Protein AF-A0A957P302-F1 (afdb_monomer)

Mean predicted aligned error: 2.72 Å

Radius of gyration: 14.62 Å; Cα contacts (8 Å, |Δi|>4): 126; chains: 1; bounding box: 36×25×39 Å

Sequence (102 aa):
MSLDIENPLELLAYLRREGHIGAAETPEMQTLAGGVSNRTVLVTRESGEAWVLKQALAKLRVQVDWFSSPTRVHREAMGLRTLAELTPPGTIPALLFEDHTA

pLDDT: mean 96.38, std 4.89, range [54.91, 98.75]

Nearest PDB structures (foldseek):
  2x5g-assembly1_A-2  TM=3.110E-01  e=3.644E-01  Sulfolobus islandicus rudivirus 1 variant XX
  2jjd-assembly4_D  TM=3.085E-01  e=3.048E-01  Homo sapiens
  2x5t-assembly1_A-2  TM=2.553E-01  e=8.899E-01  Sulfolobus islandicus rudivirus 1 variant XX
  2l3a-assembly1_B  TM=3.061E-01  e=6.343E+00  Streptococcus pneumoniae
  5vhs-assembly1_A  TM=2.835E-01  e=2.598E+00  Homo sapiens

Solvent-accessible surface area (backbone atoms only — not comparable to full-atom values): 6392 Å² total; per-residue (Å²): 131,78,75,48,69,84,41,63,68,54,34,52,52,48,36,36,74,75,60,78,41,60,89,83,66,79,54,49,76,43,77,56,83,92,64,46,53,42,51,36,30,40,38,38,37,90,88,71,54,72,46,78,49,76,47,52,35,49,61,34,73,56,97,59,97,44,73,46,71,38,73,53,50,58,55,52,52,47,47,45,57,58,49,47,77,76,44,66,90,82,73,50,75,83,80,87,81,85,82,94,80,108

Secondary structure (DSSP, 8-state):
----TTSHHHHHHHHHHTTSS-TT---EEEEPPS-SSEEEEEEE-TTS-EEEEEEE-SB-SSSS--B--TTHHHHHHHHHHHHHHHS-TTSS-------S--

Structure (mmCIF, N/CA/C/O backbone):
data_AF-A0A957P302-F1
#
_entry.id   AF-A0A957P302-F1
#
loop_
_atom_site.group_PDB
_atom_site.id
_atom_site.type_symbol
_atom_site.label_atom_id
_atom_site.label_alt_id
_atom_site.label_comp_id
_atom_site.label_asym_id
_atom_site.label_entity_id
_atom_site.label_seq_id
_atom_site.pdbx_PDB_ins_code
_atom_site.Cartn_x
_atom_site.Cartn_y
_atom_site.Cartn_z
_atom_site.occupancy
_atom_site.B_iso_or_equiv
_atom_site.auth_seq_id
_atom_site.auth_comp_id
_atom_site.auth_asym_id
_atom_site.auth_atom_id
_atom_site.pdbx_PDB_model_num
ATOM 1 N N . MET A 1 1 ? -8.064 -11.016 -13.965 1.00 54.91 1 MET A N 1
ATOM 2 C CA . MET A 1 1 ? -7.594 -9.630 -14.179 1.00 54.91 1 MET A CA 1
ATOM 3 C C . MET A 1 1 ? -6.667 -9.302 -13.029 1.00 54.91 1 MET A C 1
ATOM 5 O O . MET A 1 1 ? -6.968 -9.738 -11.930 1.00 54.91 1 MET A O 1
ATOM 9 N N . SER A 1 2 ? -5.544 -8.636 -13.292 1.00 85.75 2 SER A N 1
ATOM 10 C CA . SER A 1 2 ? -4.641 -8.174 -12.231 1.00 85.75 2 SER A CA 1
ATOM 11 C C . SER A 1 2 ? -5.319 -7.027 -11.483 1.00 85.75 2 SER A C 1
ATOM 13 O O . SER A 1 2 ? -5.806 -6.109 -12.139 1.00 85.75 2 SER A O 1
ATOM 15 N N . LEU A 1 3 ? -5.378 -7.107 -10.154 1.00 95.38 3 LEU A N 1
ATOM 16 C CA . LEU A 1 3 ? -5.938 -6.064 -9.290 1.00 95.38 3 LEU A CA 1
ATOM 17 C C . LEU A 1 3 ? -5.234 -4.710 -9.510 1.00 95.38 3 LEU A C 1
ATOM 19 O O . LEU A 1 3 ? -4.001 -4.651 -9.526 1.00 95.38 3 LEU A O 1
ATOM 23 N N . ASP A 1 4 ? -5.985 -3.611 -9.602 1.00 97.19 4 ASP A N 1
ATOM 24 C CA . ASP A 1 4 ? -5.458 -2.252 -9.440 1.00 97.19 4 ASP A CA 1
ATOM 25 C C . ASP A 1 4 ? -5.936 -1.631 -8.125 1.00 97.19 4 ASP A C 1
ATOM 27 O O . ASP A 1 4 ? -7.083 -1.207 -8.007 1.00 97.19 4 ASP A O 1
ATOM 31 N N . ILE A 1 5 ? -5.047 -1.535 -7.129 1.00 98.00 5 ILE A N 1
ATOM 32 C CA . ILE A 1 5 ? -5.429 -0.959 -5.832 1.00 98.00 5 ILE A CA 1
ATOM 33 C C . ILE A 1 5 ? -5.716 0.551 -5.885 1.00 98.00 5 ILE A C 1
ATOM 35 O O . ILE A 1 5 ? -6.331 1.067 -4.961 1.00 98.00 5 ILE A O 1
ATOM 39 N N . GLU A 1 6 ? -5.295 1.271 -6.931 1.00 97.81 6 GLU A N 1
ATOM 40 C CA . GLU A 1 6 ? -5.633 2.695 -7.099 1.00 97.81 6 GLU A CA 1
ATOM 41 C C . GLU A 1 6 ? -7.042 2.891 -7.668 1.00 97.81 6 GLU A C 1
ATOM 43 O O . GLU A 1 6 ? -7.579 3.997 -7.612 1.00 97.81 6 GLU A O 1
ATOM 48 N N . ASN A 1 7 ? -7.668 1.822 -8.174 1.00 98.06 7 ASN A N 1
ATOM 49 C CA . ASN A 1 7 ? -9.091 1.808 -8.464 1.00 98.06 7 ASN A CA 1
ATOM 50 C C . ASN A 1 7 ? -9.861 1.473 -7.170 1.00 98.06 7 ASN A C 1
ATOM 52 O O . ASN A 1 7 ? -9.853 0.318 -6.733 1.00 98.06 7 ASN A O 1
ATOM 56 N N . PRO A 1 8 ? -10.576 2.436 -6.557 1.00 97.62 8 PRO A N 1
ATOM 57 C CA . PRO A 1 8 ? -11.222 2.222 -5.264 1.00 97.62 8 PRO A CA 1
ATOM 58 C C . PRO A 1 8 ? -12.310 1.141 -5.308 1.00 97.62 8 PRO A C 1
ATOM 60 O O . PRO A 1 8 ? -12.540 0.465 -4.309 1.00 97.62 8 PRO A O 1
ATOM 63 N N . LEU A 1 9 ? -12.964 0.929 -6.457 1.00 97.44 9 LEU A N 1
ATOM 64 C CA . LEU A 1 9 ? -13.980 -0.118 -6.596 1.00 97.44 9 LEU A CA 1
ATOM 65 C C . LEU A 1 9 ? -13.354 -1.514 -6.603 1.00 97.44 9 LEU A C 1
ATOM 67 O O . LEU A 1 9 ? -13.872 -2.424 -5.955 1.00 97.44 9 LEU A O 1
ATOM 71 N N . GLU A 1 10 ? -12.233 -1.683 -7.308 1.00 98.06 10 GLU A N 1
ATOM 72 C CA . GLU A 1 10 ? -11.492 -2.946 -7.316 1.00 98.06 10 GLU A CA 1
ATOM 73 C C . GLU A 1 10 ? -10.874 -3.232 -5.950 1.00 98.06 10 GLU A C 1
ATOM 75 O O . GLU A 1 10 ? -10.992 -4.354 -5.451 1.00 98.06 10 GLU A O 1
ATOM 80 N N . LEU A 1 11 ? -10.285 -2.215 -5.313 1.00 98.25 11 LEU A N 1
ATOM 81 C CA . LEU A 1 11 ? -9.714 -2.351 -3.981 1.00 98.25 11 LEU A CA 1
ATOM 82 C C . LEU A 1 11 ? -10.782 -2.711 -2.938 1.00 98.25 11 LEU A C 1
ATOM 84 O O . LEU A 1 11 ? -10.578 -3.625 -2.141 1.00 98.25 11 LEU A O 1
ATOM 88 N N . LEU A 1 12 ? -11.942 -2.049 -2.960 1.00 98.12 12 LEU A N 1
ATOM 89 C CA . LEU A 1 12 ? -13.052 -2.354 -2.055 1.00 98.12 12 LEU A CA 1
ATOM 90 C C . LEU A 1 12 ? -13.566 -3.783 -2.252 1.00 98.12 12 LEU A C 1
ATOM 92 O O . LEU A 1 12 ? -13.800 -4.502 -1.279 1.00 98.12 12 LEU A O 1
ATOM 96 N N . ALA A 1 13 ? -13.725 -4.207 -3.509 1.00 97.31 13 ALA A N 1
ATOM 97 C CA . ALA A 1 13 ? -14.152 -5.561 -3.835 1.00 97.31 13 ALA A CA 1
ATOM 98 C C . ALA A 1 13 ? -13.134 -6.607 -3.357 1.00 97.31 13 ALA A C 1
ATOM 100 O O . ALA A 1 13 ? -13.533 -7.619 -2.783 1.00 97.31 13 ALA A O 1
ATOM 101 N N . TYR A 1 14 ? -11.838 -6.350 -3.550 1.00 97.88 14 TYR A N 1
ATOM 102 C CA . TYR A 1 14 ? -10.752 -7.187 -3.042 1.00 97.88 14 TYR A CA 1
ATOM 103 C C . TYR A 1 14 ? -10.795 -7.296 -1.511 1.00 97.88 14 TYR A C 1
ATOM 105 O O . TYR A 1 14 ? -10.923 -8.397 -0.985 1.00 97.88 14 TYR A O 1
ATOM 113 N N . LEU A 1 15 ? -10.785 -6.166 -0.795 1.00 97.81 15 LEU A N 1
ATOM 114 C CA . LEU A 1 15 ? -10.739 -6.147 0.672 1.00 97.81 15 LEU A CA 1
ATOM 115 C C . LEU A 1 15 ? -11.932 -6.867 1.314 1.00 97.81 15 LEU A C 1
ATOM 117 O O . LEU A 1 15 ? -11.767 -7.526 2.340 1.00 97.81 15 LEU A O 1
ATOM 121 N N . ARG A 1 16 ? -13.124 -6.765 0.714 1.00 97.62 16 ARG A N 1
ATOM 122 C CA . ARG A 1 16 ? -14.317 -7.492 1.173 1.00 97.62 16 ARG A CA 1
ATOM 123 C C . ARG A 1 16 ? -14.252 -8.978 0.845 1.00 97.62 16 ARG A C 1
ATOM 125 O O . ARG A 1 16 ? -14.610 -9.797 1.685 1.00 97.62 16 ARG A O 1
ATOM 132 N N . ARG A 1 17 ? -13.818 -9.334 -0.368 1.00 96.69 17 ARG A N 1
ATOM 133 C CA . ARG A 1 17 ? -13.739 -10.732 -0.811 1.00 96.69 17 ARG A CA 1
ATOM 134 C C . ARG A 1 17 ? -12.738 -11.532 0.020 1.00 96.69 17 ARG A C 1
ATOM 136 O O . ARG A 1 17 ? -13.057 -12.649 0.406 1.00 96.69 17 ARG A O 1
ATOM 143 N N . GLU A 1 18 ? -11.586 -10.943 0.332 1.00 97.00 18 GLU A N 1
ATOM 144 C CA . GLU A 1 18 ? -10.559 -11.565 1.180 1.00 97.00 18 GLU A CA 1
ATOM 145 C C . GLU A 1 18 ? -10.874 -11.453 2.687 1.00 97.00 18 GLU A C 1
ATOM 147 O O . GLU A 1 18 ? -10.127 -11.948 3.526 1.00 97.00 18 GLU A O 1
ATOM 152 N N . GLY A 1 19 ? -11.989 -10.809 3.057 1.00 96.62 19 GLY A N 1
ATOM 153 C CA . GLY A 1 19 ? -12.451 -10.717 4.443 1.00 96.62 19 GLY A CA 1
ATOM 154 C C . GLY A 1 19 ? -11.637 -9.772 5.333 1.00 96.62 19 GLY A C 1
ATOM 155 O O . GLY A 1 19 ? -11.740 -9.856 6.555 1.00 96.62 19 GLY A O 1
ATOM 156 N N . HIS A 1 20 ? -10.843 -8.867 4.753 1.00 96.81 20 HIS A N 1
ATOM 157 C CA . HIS A 1 20 ? -10.091 -7.865 5.512 1.00 96.81 20 HIS A CA 1
ATOM 158 C C . HIS A 1 20 ? -11.010 -6.793 6.111 1.00 96.81 20 HIS A C 1
ATOM 160 O O . HIS A 1 20 ? -10.771 -6.337 7.226 1.00 96.81 20 HIS A O 1
ATOM 166 N N . ILE A 1 21 ? -12.078 -6.419 5.403 1.00 97.00 21 ILE A N 1
ATOM 167 C CA . ILE A 1 21 ? -13.125 -5.512 5.899 1.00 97.00 21 ILE A CA 1
ATOM 168 C C . ILE A 1 21 ? -14.507 -6.145 5.738 1.00 97.00 21 ILE A C 1
ATOM 170 O O . ILE A 1 21 ? -14.734 -6.987 4.866 1.00 97.00 21 ILE A O 1
ATOM 174 N N . GLY A 1 22 ? -15.454 -5.704 6.558 1.00 96.88 22 GLY A N 1
ATOM 175 C CA . GLY A 1 22 ? -16.846 -6.118 6.512 1.00 96.88 22 GLY A CA 1
ATOM 176 C C . GLY A 1 22 ? -17.546 -5.736 5.206 1.00 96.88 22 GLY A C 1
ATOM 177 O O . GLY A 1 22 ? -17.263 -4.715 4.576 1.00 96.88 22 GLY A O 1
ATOM 178 N N . ALA A 1 23 ? -18.535 -6.544 4.818 1.00 95.62 23 ALA A N 1
ATOM 179 C CA . ALA A 1 23 ? -19.275 -6.376 3.565 1.00 95.62 23 ALA A CA 1
ATOM 180 C C . ALA A 1 23 ? -20.026 -5.033 3.450 1.00 95.62 23 ALA A C 1
ATOM 182 O O . ALA A 1 23 ? -20.276 -4.571 2.338 1.00 95.62 23 ALA A O 1
ATOM 183 N N . ALA A 1 24 ? -20.374 -4.415 4.583 1.00 95.69 24 ALA A N 1
ATOM 184 C CA . ALA A 1 24 ? -21.073 -3.133 4.643 1.00 95.69 24 ALA A CA 1
ATOM 185 C C . ALA A 1 24 ? -20.146 -1.927 4.884 1.00 95.69 24 ALA A C 1
ATOM 187 O O . ALA A 1 24 ? -20.611 -0.800 4.769 1.00 95.69 24 ALA A O 1
ATOM 188 N N . GLU A 1 25 ? -18.859 -2.135 5.194 1.00 97.06 25 GLU A N 1
ATOM 189 C CA . GLU A 1 25 ? -17.940 -1.031 5.509 1.00 97.06 25 GLU A CA 1
ATOM 190 C C . GLU A 1 25 ? -17.650 -0.172 4.280 1.00 97.06 25 GLU A C 1
ATOM 192 O O . GLU A 1 25 ? -17.404 -0.709 3.193 1.00 97.06 25 GLU A O 1
ATOM 197 N N . THR A 1 26 ? -17.629 1.150 4.455 1.00 96.56 26 THR A N 1
ATOM 198 C CA . THR A 1 26 ? -17.301 2.114 3.399 1.00 96.56 26 THR A CA 1
ATOM 199 C C . THR A 1 26 ? -16.063 2.938 3.761 1.00 96.56 26 THR A C 1
ATOM 201 O O . THR A 1 26 ? -16.180 4.109 4.112 1.00 96.56 26 THR A O 1
ATOM 204 N N . PRO A 1 27 ? -14.853 2.346 3.703 1.00 98.00 27 PRO A N 1
ATOM 205 C CA . PRO A 1 27 ? -13.642 3.079 4.043 1.00 98.00 27 PRO A CA 1
ATOM 206 C C . PRO A 1 27 ? -13.339 4.175 3.013 1.00 98.00 27 PRO A C 1
ATOM 208 O O . PRO A 1 27 ? -13.576 4.011 1.813 1.00 98.00 27 PRO A O 1
ATOM 211 N N . GLU A 1 28 ? -12.747 5.270 3.479 1.00 98.44 28 GLU A N 1
ATOM 212 C CA . GLU A 1 28 ? -12.145 6.279 2.612 1.00 98.44 28 GLU A CA 1
ATOM 213 C C . GLU A 1 28 ? -10.843 5.728 2.019 1.00 98.44 28 GLU A C 1
ATOM 215 O O . GLU A 1 28 ? -10.059 5.078 2.712 1.00 98.44 28 GLU A O 1
ATOM 220 N N . MET A 1 29 ? -10.607 5.982 0.730 1.00 98.56 29 MET A N 1
ATOM 221 C CA . MET A 1 29 ? -9.418 5.516 0.020 1.00 98.56 29 MET A CA 1
ATOM 222 C C . MET A 1 29 ? -8.719 6.688 -0.659 1.00 98.56 29 MET A C 1
ATOM 224 O O . MET A 1 29 ? -9.290 7.342 -1.533 1.00 98.56 29 MET A O 1
ATOM 228 N N . GLN A 1 30 ? -7.462 6.922 -0.294 1.00 98.56 30 GLN A N 1
ATOM 229 C CA . GLN A 1 30 ? -6.646 8.001 -0.836 1.00 98.56 30 GLN A CA 1
ATOM 230 C C . GLN A 1 30 ? -5.355 7.442 -1.435 1.00 98.56 30 G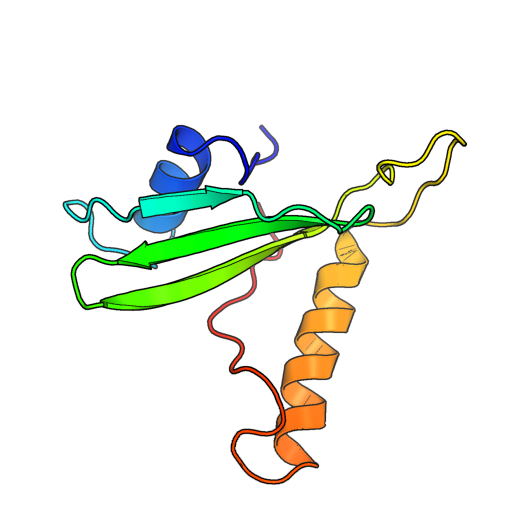LN A C 1
ATOM 232 O O . GLN A 1 30 ? -4.534 6.848 -0.739 1.00 98.56 30 GLN A O 1
ATOM 237 N N . THR A 1 31 ? -5.124 7.692 -2.726 1.00 98.38 31 THR A N 1
ATOM 238 C CA . THR A 1 31 ? -3.824 7.391 -3.345 1.00 98.38 31 THR A CA 1
ATOM 239 C C . THR A 1 31 ? -2.756 8.331 -2.786 1.00 98.38 31 THR A C 1
ATOM 241 O O . THR A 1 31 ? -2.912 9.554 -2.810 1.00 98.38 31 THR A O 1
ATOM 244 N N . LEU A 1 32 ? -1.655 7.764 -2.295 1.00 98.00 32 LEU A N 1
ATOM 245 C CA . LEU A 1 32 ? -0.510 8.508 -1.781 1.00 98.00 32 LEU A CA 1
ATOM 246 C C . LEU A 1 32 ? 0.541 8.691 -2.883 1.00 98.00 32 LEU A C 1
ATOM 248 O O . LEU A 1 32 ? 0.987 7.731 -3.512 1.00 98.00 32 LEU A O 1
ATOM 252 N N . ALA A 1 33 ? 0.954 9.939 -3.103 1.00 93.19 33 ALA A N 1
ATOM 253 C CA . ALA A 1 33 ? 1.963 10.297 -4.096 1.00 93.19 33 ALA A CA 1
ATOM 254 C C . ALA A 1 33 ? 3.402 10.178 -3.551 1.00 93.19 33 ALA A C 1
ATOM 256 O O . ALA A 1 33 ? 3.630 9.981 -2.360 1.00 93.19 33 ALA A O 1
ATOM 257 N N . GLY A 1 34 ? 4.390 10.329 -4.440 1.00 91.25 34 GLY A N 1
ATOM 258 C CA . GLY A 1 34 ? 5.818 10.428 -4.094 1.00 91.25 34 GLY A CA 1
ATOM 259 C C . GLY A 1 34 ? 6.640 9.163 -4.361 1.00 91.25 34 GLY A C 1
ATOM 260 O O . GLY A 1 34 ? 7.857 9.247 -4.508 1.00 91.25 34 GLY A O 1
ATOM 261 N N . GLY A 1 35 ? 5.997 8.001 -4.496 1.00 94.00 35 GLY A N 1
ATOM 262 C CA . GLY A 1 35 ? 6.653 6.747 -4.871 1.00 94.00 35 GLY A CA 1
ATOM 263 C C . GLY A 1 35 ? 6.592 6.465 -6.374 1.00 94.00 35 GLY A C 1
ATOM 264 O O . GLY A 1 35 ? 5.560 6.661 -7.009 1.00 94.00 35 GLY A O 1
ATOM 265 N N . VAL A 1 36 ? 7.681 5.935 -6.940 1.00 96.88 36 VAL A N 1
ATOM 266 C CA . VAL A 1 36 ? 7.718 5.481 -8.349 1.00 96.88 36 VAL A CA 1
ATOM 267 C C . VAL A 1 36 ? 7.585 3.966 -8.503 1.00 96.88 36 VAL A C 1
ATOM 269 O O . VAL A 1 36 ? 7.340 3.472 -9.601 1.00 96.88 36 VAL A O 1
ATOM 272 N N . SER A 1 37 ? 7.775 3.212 -7.419 1.00 97.19 37 SER A N 1
ATOM 273 C CA . SER A 1 37 ? 7.892 1.752 -7.453 1.00 97.19 37 SER A CA 1
ATOM 274 C C . SER A 1 37 ? 6.639 1.006 -7.024 1.00 97.19 37 SER A C 1
ATOM 276 O O . SER A 1 37 ? 6.509 -0.169 -7.346 1.00 97.19 37 SER A O 1
ATOM 278 N N . ASN A 1 38 ? 5.699 1.642 -6.339 1.00 97.44 38 ASN A N 1
ATOM 279 C CA . ASN A 1 38 ? 4.483 0.983 -5.885 1.00 97.44 38 ASN A CA 1
ATOM 280 C C . ASN A 1 38 ? 3.285 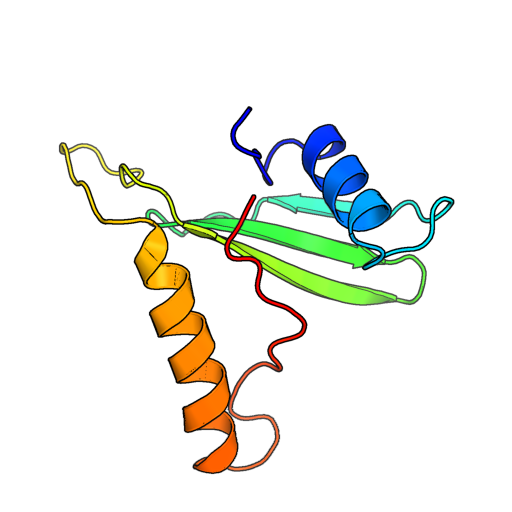1.893 -6.129 1.00 97.44 38 ASN A C 1
ATOM 282 O O . ASN A 1 38 ? 3.403 3.114 -6.011 1.00 97.44 38 ASN A O 1
ATOM 286 N N . ARG A 1 39 ? 2.130 1.282 -6.376 1.00 97.81 39 ARG A N 1
ATOM 287 C CA . ARG A 1 39 ? 0.852 1.886 -6.005 1.00 97.81 39 ARG A CA 1
ATOM 288 C C . ARG A 1 39 ? 0.790 1.919 -4.484 1.00 97.81 39 ARG A C 1
ATOM 290 O O . ARG A 1 39 ? 1.175 0.938 -3.842 1.00 97.81 39 ARG A O 1
ATOM 297 N N . THR A 1 40 ? 0.361 3.038 -3.917 1.00 98.31 40 THR A N 1
ATOM 298 C CA . THR A 1 40 ? 0.270 3.211 -2.464 1.00 98.31 40 THR A CA 1
ATOM 299 C C . THR A 1 40 ? -1.053 3.878 -2.135 1.00 98.31 40 THR A C 1
ATOM 301 O O . THR A 1 40 ? -1.329 4.960 -2.647 1.00 98.31 40 THR A O 1
ATOM 304 N N . VAL A 1 41 ? -1.864 3.243 -1.294 1.00 98.75 41 VAL A N 1
ATOM 305 C CA . VAL A 1 41 ? -3.201 3.735 -0.941 1.00 98.75 41 VAL A CA 1
ATOM 306 C C . VAL A 1 41 ? -3.364 3.736 0.570 1.00 98.75 41 VAL A C 1
ATOM 308 O O . VAL A 1 41 ? -3.121 2.723 1.223 1.00 98.75 41 VAL A O 1
ATOM 311 N N . LEU A 1 42 ? -3.762 4.880 1.118 1.00 98.69 42 LEU A N 1
ATOM 312 C CA . LEU A 1 42 ? -4.256 5.009 2.481 1.00 98.69 42 LEU A CA 1
ATOM 313 C C . LEU A 1 42 ? -5.729 4.597 2.500 1.00 98.69 42 LEU A C 1
ATOM 315 O O . LEU A 1 42 ? -6.523 5.133 1.730 1.00 98.69 42 LEU A O 1
ATOM 319 N N . VAL A 1 43 ? -6.076 3.656 3.369 1.00 98.62 43 VAL A N 1
ATOM 320 C CA . VAL A 1 43 ? -7.447 3.199 3.604 1.00 98.62 43 VAL A CA 1
ATOM 321 C C . VAL A 1 43 ? -7.820 3.566 5.032 1.00 98.62 43 VAL A C 1
ATOM 323 O O . VAL A 1 43 ? -7.235 3.024 5.966 1.00 98.62 43 VAL A O 1
ATOM 326 N N . THR A 1 44 ? -8.782 4.467 5.205 1.00 98.56 44 THR A N 1
ATOM 327 C CA . THR A 1 44 ? -9.270 4.905 6.520 1.00 98.56 44 THR A CA 1
ATOM 328 C C . THR A 1 44 ? -10.659 4.325 6.757 1.00 98.56 44 THR A C 1
ATOM 330 O O . THR A 1 44 ? -11.598 4.614 6.017 1.00 98.56 44 THR A O 1
ATOM 333 N N . ARG A 1 45 ? -10.796 3.476 7.775 1.00 96.88 45 ARG A N 1
ATOM 334 C CA . ARG A 1 45 ? -12.059 2.831 8.156 1.00 96.88 45 ARG A CA 1
ATOM 335 C C . ARG A 1 45 ? -12.901 3.763 9.021 1.00 96.88 45 ARG A C 1
ATOM 337 O O . ARG A 1 45 ? -12.382 4.630 9.718 1.00 96.88 45 ARG A O 1
ATOM 344 N N . GLU A 1 46 ? -14.209 3.519 9.050 1.00 95.56 46 GLU A N 1
ATOM 345 C CA . GLU A 1 46 ? -15.169 4.274 9.875 1.00 95.56 46 GLU A CA 1
ATOM 346 C C . GLU A 1 46 ? -14.862 4.193 11.382 1.00 95.56 46 GLU A C 1
ATOM 348 O O . GLU A 1 46 ? -15.202 5.099 12.138 1.00 95.56 46 GLU A O 1
ATOM 353 N N . SER A 1 47 ? -14.170 3.135 11.820 1.00 94.81 47 SER A N 1
ATOM 354 C CA . SER A 1 47 ? -13.679 2.980 13.195 1.00 94.81 47 SER A CA 1
ATOM 355 C C . SER A 1 47 ? -12.557 3.959 13.573 1.00 94.81 47 SER A C 1
ATOM 357 O O . SER A 1 47 ? -12.19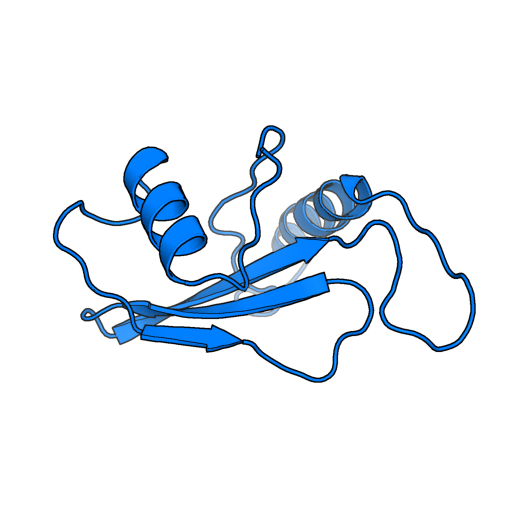1 4.033 14.744 1.00 94.81 47 SER A O 1
ATOM 359 N N . GLY A 1 48 ? -11.981 4.674 12.600 1.00 94.62 48 GLY A N 1
ATOM 360 C CA . GLY A 1 48 ? -10.776 5.490 12.757 1.00 94.62 48 GLY A CA 1
ATOM 361 C C . GLY A 1 48 ? -9.469 4.713 12.564 1.00 94.62 48 GLY A C 1
ATOM 362 O O . GLY A 1 48 ? -8.394 5.309 12.599 1.00 94.62 48 GLY A O 1
ATOM 363 N N . GLU A 1 49 ? -9.532 3.398 12.341 1.00 96.44 49 GLU A N 1
ATOM 364 C CA . GLU A 1 49 ? -8.364 2.604 11.960 1.00 96.44 49 GLU A CA 1
ATOM 365 C C . GLU A 1 49 ? -7.910 2.965 10.538 1.00 96.44 49 GLU A C 1
ATOM 367 O O . GLU A 1 49 ? -8.736 3.096 9.634 1.00 96.44 49 GLU A O 1
ATOM 372 N N . ALA A 1 50 ? -6.600 3.100 10.324 1.00 97.50 50 ALA A N 1
ATOM 373 C CA . ALA A 1 50 ? -6.033 3.465 9.031 1.00 97.50 50 ALA A CA 1
ATOM 374 C C . ALA A 1 50 ? -4.924 2.498 8.605 1.00 97.50 50 ALA A C 1
ATOM 376 O O . ALA A 1 50 ? -4.051 2.141 9.399 1.00 97.50 50 ALA A O 1
ATOM 377 N N . TRP A 1 51 ? -4.942 2.105 7.333 1.00 98.19 51 TRP A N 1
ATOM 378 C CA . TRP A 1 51 ? -3.992 1.175 6.728 1.00 98.19 51 TRP A CA 1
ATOM 379 C C . TRP A 1 51 ? -3.290 1.806 5.536 1.00 98.19 51 TRP A C 1
ATOM 381 O O . TRP A 1 51 ? -3.887 2.575 4.788 1.00 98.19 51 TRP A O 1
ATOM 391 N N . VAL A 1 52 ? -2.041 1.413 5.300 1.00 98.38 52 VAL A N 1
ATOM 392 C CA . VAL A 1 52 ? -1.338 1.717 4.051 1.00 98.38 52 VAL A CA 1
ATOM 393 C C . VAL A 1 52 ? -1.177 0.428 3.265 1.00 98.38 52 VAL A C 1
ATOM 395 O O . VAL A 1 52 ? -0.481 -0.489 3.697 1.00 98.38 52 VAL A O 1
ATOM 398 N N . LEU A 1 53 ? -1.802 0.369 2.096 1.00 98.31 53 LEU A N 1
ATOM 399 C CA . LEU A 1 53 ? -1.645 -0.727 1.154 1.00 98.31 53 LEU A CA 1
ATOM 400 C C . LEU A 1 53 ? -0.584 -0.370 0.125 1.00 98.31 53 LEU A C 1
ATOM 402 O O . LEU A 1 53 ? -0.556 0.747 -0.395 1.00 98.31 53 LEU A O 1
ATOM 406 N N . LYS A 1 54 ? 0.267 -1.342 -0.199 1.00 98.19 54 LYS A N 1
ATOM 407 C CA . LYS A 1 54 ? 1.304 -1.211 -1.222 1.00 98.19 54 LYS A CA 1
ATOM 408 C C . LYS A 1 54 ? 1.191 -2.352 -2.221 1.00 98.19 54 LYS A C 1
ATOM 410 O O . LYS A 1 54 ? 1.177 -3.514 -1.832 1.00 98.19 54 LYS A O 1
ATOM 415 N N . GLN A 1 55 ? 1.168 -2.013 -3.506 1.00 97.94 55 GLN A N 1
ATOM 416 C CA . GLN A 1 55 ? 1.201 -2.979 -4.603 1.00 97.94 55 GLN A CA 1
ATOM 417 C C . GLN A 1 55 ? 2.353 -2.637 -5.549 1.00 97.94 55 GLN A C 1
ATOM 419 O O . GLN A 1 55 ? 2.414 -1.545 -6.122 1.00 97.94 55 GLN A O 1
ATOM 424 N N . ALA A 1 56 ? 3.286 -3.573 -5.707 1.00 97.38 56 ALA A N 1
ATOM 425 C CA . ALA A 1 56 ? 4.491 -3.359 -6.494 1.00 97.38 56 ALA A CA 1
ATOM 426 C C . ALA A 1 56 ? 4.217 -3.303 -7.998 1.00 97.38 56 ALA A C 1
ATOM 428 O O . ALA A 1 56 ? 3.568 -4.171 -8.571 1.00 97.38 56 ALA A O 1
ATOM 429 N N . LEU A 1 57 ? 4.787 -2.292 -8.654 1.00 97.19 57 LEU A N 1
ATOM 430 C CA . LEU A 1 57 ? 4.716 -2.138 -10.103 1.00 97.19 57 LEU A CA 1
ATOM 431 C C . LEU A 1 57 ? 5.816 -2.950 -10.797 1.00 97.19 57 LEU A C 1
ATOM 433 O O . LEU A 1 57 ? 6.957 -2.986 -10.321 1.00 97.19 57 LEU A O 1
ATOM 437 N N . ALA A 1 58 ? 5.481 -3.549 -11.944 1.00 97.12 58 ALA A N 1
ATOM 438 C CA . ALA A 1 58 ? 6.445 -4.220 -12.819 1.00 97.12 58 ALA A CA 1
AT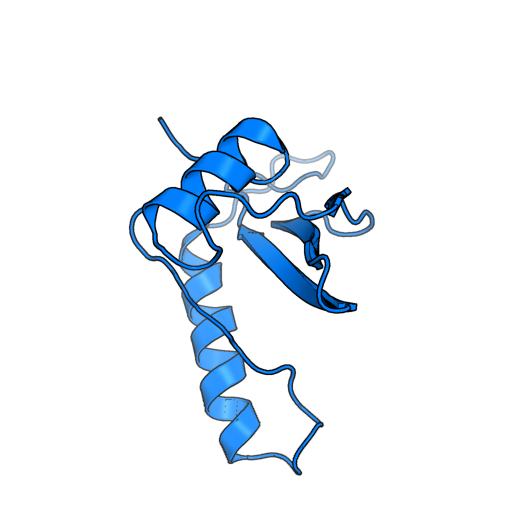OM 439 C C . ALA A 1 58 ? 7.318 -3.216 -13.591 1.00 97.12 58 ALA A C 1
ATOM 441 O O . ALA A 1 58 ? 8.526 -3.407 -13.715 1.00 97.12 58 ALA A O 1
ATOM 442 N N . LYS A 1 59 ? 6.709 -2.125 -14.072 1.00 97.88 59 LYS A N 1
ATOM 443 C CA . LYS A 1 59 ? 7.386 -0.964 -14.663 1.00 97.88 59 LYS A CA 1
ATOM 444 C C . LYS A 1 59 ? 7.262 0.221 -13.709 1.00 97.88 59 LYS A C 1
ATOM 446 O O . LYS A 1 59 ? 6.151 0.593 -13.338 1.00 97.88 59 LYS A O 1
ATOM 451 N N . LEU A 1 60 ? 8.389 0.791 -13.297 1.00 97.75 60 LEU A N 1
ATOM 452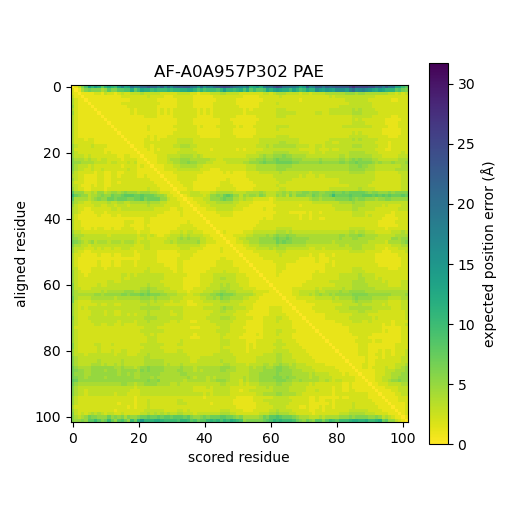 C CA . LEU A 1 60 ? 8.419 1.945 -12.399 1.00 97.75 60 LEU A CA 1
ATOM 453 C C . LEU A 1 60 ? 7.909 3.201 -13.121 1.00 97.75 60 LEU A C 1
ATOM 455 O O . LEU A 1 60 ? 8.099 3.365 -14.325 1.00 97.75 60 LEU A O 1
ATOM 459 N N . ARG A 1 61 ? 7.293 4.116 -12.367 1.00 96.75 61 ARG A N 1
ATOM 460 C CA . ARG A 1 61 ? 6.766 5.405 -12.851 1.00 96.75 61 ARG A CA 1
ATOM 461 C C . ARG A 1 61 ? 7.876 6.448 -12.996 1.00 96.75 61 ARG A C 1
ATOM 463 O O . ARG A 1 61 ? 7.868 7.481 -12.334 1.00 96.75 61 ARG A O 1
ATOM 470 N N . VAL A 1 62 ? 8.855 6.147 -13.839 1.00 97.38 62 VAL A N 1
ATOM 471 C CA . VAL A 1 62 ? 9.964 7.038 -14.209 1.00 97.38 62 VAL A CA 1
ATOM 472 C C . VAL A 1 62 ? 10.009 7.210 -15.728 1.00 97.38 62 VAL A C 1
ATOM 474 O O . VAL A 1 62 ? 9.377 6.454 -16.457 1.00 97.38 62 VAL A O 1
ATOM 477 N N . GLN A 1 63 ? 10.729 8.229 -16.209 1.00 97.31 63 GLN A N 1
ATOM 478 C CA . GLN A 1 63 ? 10.784 8.562 -17.642 1.00 97.31 63 GLN A CA 1
ATOM 479 C C . GLN A 1 63 ? 11.460 7.478 -18.490 1.00 97.31 63 GLN A C 1
ATOM 481 O O . GLN A 1 63 ? 11.098 7.272 -19.643 1.00 97.31 63 GLN A O 1
ATOM 486 N N . VAL A 1 64 ? 12.454 6.798 -17.921 1.00 97.81 64 VAL A N 1
ATOM 487 C CA . VAL A 1 64 ? 13.172 5.712 -18.593 1.00 97.81 64 VAL A CA 1
ATOM 488 C C . VAL A 1 64 ? 12.448 4.384 -18.411 1.00 97.81 64 VAL A C 1
ATOM 490 O O . VAL A 1 64 ? 11.725 4.173 -17.437 1.00 97.81 64 VAL A O 1
ATOM 493 N N . ASP A 1 65 ? 12.698 3.447 -19.318 1.00 98.06 65 ASP A N 1
ATOM 494 C CA . ASP A 1 65 ? 12.223 2.078 -19.170 1.00 98.06 65 ASP A CA 1
ATOM 495 C C . ASP A 1 65 ? 12.959 1.373 -18.027 1.00 98.06 65 ASP A C 1
ATOM 497 O O . ASP A 1 65 ? 14.047 0.822 -18.187 1.00 98.06 65 ASP A O 1
ATOM 501 N N . TRP A 1 66 ? 12.340 1.402 -16.847 1.00 98.12 66 TRP A N 1
ATOM 502 C CA . TRP A 1 66 ? 12.854 0.760 -15.645 1.00 98.12 66 TRP A CA 1
ATOM 503 C C . TRP A 1 66 ? 11.883 -0.311 -15.153 1.00 98.12 66 TRP A C 1
ATOM 505 O O . TRP A 1 66 ? 10.797 -0.015 -14.650 1.00 98.12 66 TRP A O 1
ATOM 515 N N . PHE A 1 67 ? 12.304 -1.571 -15.262 1.00 98.31 67 PHE A N 1
ATOM 516 C CA . PHE A 1 67 ? 11.531 -2.733 -14.833 1.00 98.31 67 PHE A CA 1
ATOM 517 C C . PHE A 1 67 ? 12.085 -3.354 -13.549 1.00 98.31 67 PHE A C 1
ATOM 519 O O . PHE A 1 67 ? 13.290 -3.360 -13.302 1.00 98.31 67 PHE A O 1
ATOM 526 N N . SER A 1 68 ? 11.193 -3.894 -12.724 1.00 97.56 68 SER A N 1
ATOM 527 C CA . SER A 1 68 ? 11.539 -4.658 -11.529 1.00 97.56 68 SER A CA 1
ATOM 528 C C . SER A 1 68 ? 10.434 -5.657 -11.217 1.00 97.56 68 SER A C 1
ATOM 530 O O . SER A 1 68 ? 9.254 -5.330 -11.326 1.00 97.56 68 SER A O 1
ATOM 532 N N . SER A 1 69 ? 10.796 -6.867 -10.789 1.00 97.06 69 SER A N 1
ATOM 533 C CA . SER A 1 69 ? 9.805 -7.890 -10.445 1.00 97.06 69 SER A CA 1
ATOM 534 C C . SER A 1 69 ? 8.869 -7.404 -9.326 1.00 97.06 69 SER A C 1
ATOM 536 O O . SER A 1 69 ? 9.369 -6.997 -8.267 1.00 97.06 69 SER A O 1
ATOM 538 N N . PRO A 1 70 ? 7.533 -7.477 -9.494 1.00 96.50 70 PRO A N 1
ATOM 539 C CA . PRO A 1 70 ? 6.575 -7.191 -8.425 1.00 96.50 70 PRO A CA 1
ATOM 540 C C . PRO A 1 70 ? 6.755 -8.078 -7.189 1.00 96.50 70 PRO A C 1
ATOM 542 O O . PRO A 1 70 ? 6.544 -7.618 -6.071 1.00 96.50 70 PRO A O 1
ATOM 545 N N . THR A 1 71 ? 7.276 -9.300 -7.360 1.00 96.38 71 THR A N 1
ATOM 546 C CA . THR A 1 71 ? 7.525 -10.251 -6.257 1.00 96.38 71 THR A CA 1
ATOM 547 C C . THR A 1 71 ? 8.502 -9.731 -5.195 1.00 96.38 71 THR A C 1
ATOM 549 O O . THR A 1 71 ? 8.655 -10.335 -4.136 1.00 96.38 71 THR A O 1
ATOM 552 N N . ARG A 1 72 ? 9.171 -8.590 -5.433 1.00 97.06 72 ARG A N 1
ATOM 553 C CA . ARG A 1 72 ? 9.954 -7.883 -4.409 1.00 97.06 72 ARG A CA 1
ATOM 554 C C . ARG A 1 72 ? 9.116 -7.445 -3.204 1.00 97.06 72 ARG A C 1
ATOM 556 O O . ARG A 1 72 ? 9.691 -7.313 -2.130 1.00 97.06 72 ARG A O 1
ATOM 563 N N . VAL A 1 73 ? 7.802 -7.253 -3.356 1.00 97.25 73 VAL A N 1
ATOM 564 C CA . VAL A 1 73 ? 6.923 -6.881 -2.234 1.00 97.25 73 VAL A CA 1
ATOM 565 C C . VAL A 1 73 ? 6.957 -7.938 -1.124 1.00 97.25 73 VAL A C 1
ATOM 567 O O . VAL A 1 73 ? 6.945 -7.591 0.050 1.00 97.25 73 VAL A O 1
ATOM 570 N N . HIS A 1 74 ? 7.165 -9.212 -1.471 1.00 97.62 74 HIS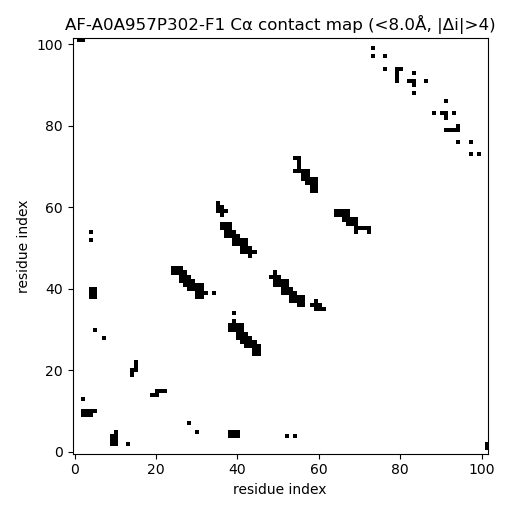 A N 1
ATOM 571 C CA . HIS A 1 74 ? 7.317 -10.292 -0.490 1.00 97.62 74 HIS A CA 1
ATOM 572 C C . HIS A 1 74 ? 8.631 -10.212 0.289 1.00 97.62 74 HIS A C 1
ATOM 574 O O . HIS A 1 74 ? 8.704 -10.578 1.459 1.00 97.62 74 HIS A O 1
ATOM 580 N N . ARG A 1 75 ? 9.688 -9.681 -0.340 1.00 97.94 75 ARG A N 1
ATOM 581 C CA . ARG A 1 75 ? 10.951 -9.392 0.354 1.00 97.94 75 ARG A CA 1
ATOM 582 C C . ARG A 1 75 ? 10.794 -8.202 1.300 1.00 97.94 75 ARG A C 1
ATOM 584 O O . ARG A 1 75 ? 11.365 -8.229 2.383 1.00 97.94 75 ARG A O 1
ATOM 591 N N . GLU A 1 76 ? 10.006 -7.195 0.919 1.00 97.88 76 GLU A N 1
ATOM 592 C CA . GLU A 1 76 ? 9.638 -6.082 1.807 1.00 97.88 76 GLU A CA 1
ATOM 593 C C . GLU A 1 76 ? 8.819 -6.585 3.007 1.00 97.88 76 GLU A C 1
ATOM 595 O O . GLU A 1 76 ? 9.171 -6.287 4.146 1.00 97.88 76 GLU A O 1
ATOM 600 N N . ALA A 1 77 ? 7.811 -7.431 2.778 1.00 98.31 77 ALA A N 1
ATOM 601 C CA . ALA A 1 77 ? 7.008 -8.050 3.833 1.00 98.31 77 ALA A CA 1
ATOM 602 C C . ALA A 1 77 ? 7.847 -8.934 4.773 1.00 98.31 77 ALA A C 1
ATOM 604 O O . ALA A 1 77 ? 7.715 -8.845 5.994 1.00 98.31 77 ALA A O 1
ATOM 605 N N . MET A 1 78 ? 8.754 -9.752 4.229 1.00 98.12 78 MET A N 1
ATOM 606 C CA . MET A 1 78 ? 9.737 -10.502 5.019 1.00 98.12 78 MET A CA 1
ATOM 607 C C . MET A 1 78 ? 10.593 -9.560 5.876 1.00 98.12 78 MET A C 1
ATOM 609 O O . MET A 1 78 ? 10.749 -9.803 7.068 1.00 98.12 78 MET A O 1
ATOM 613 N N . GLY A 1 79 ? 11.095 -8.464 5.298 1.00 98.06 79 GLY A N 1
ATOM 614 C CA . GLY A 1 79 ? 11.865 -7.455 6.024 1.00 98.06 79 GLY A CA 1
ATOM 615 C C . GLY A 1 79 ? 11.087 -6.830 7.183 1.00 98.06 79 GLY A C 1
ATOM 616 O O . GLY A 1 79 ? 11.634 -6.721 8.275 1.00 98.06 79 GLY A O 1
ATOM 617 N N . LEU A 1 80 ? 9.810 -6.485 6.981 1.00 98.19 80 LEU A N 1
ATOM 618 C CA . LEU A 1 80 ? 8.946 -5.963 8.048 1.00 98.19 80 LEU A CA 1
ATOM 619 C C . LEU A 1 80 ? 8.808 -6.959 9.208 1.00 98.19 80 LEU A C 1
ATOM 621 O O . LEU A 1 80 ? 8.949 -6.560 10.360 1.00 98.19 80 LEU A O 1
ATOM 625 N N . ARG A 1 81 ? 8.598 -8.251 8.916 1.00 96.94 81 ARG A N 1
ATOM 626 C CA . ARG A 1 81 ? 8.520 -9.298 9.951 1.00 96.94 81 ARG A CA 1
ATOM 627 C C . ARG A 1 81 ? 9.841 -9.441 10.706 1.00 96.94 81 ARG A C 1
ATOM 629 O O . ARG A 1 81 ? 9.865 -9.325 11.924 1.00 96.94 81 ARG A O 1
ATOM 636 N N . THR A 1 82 ? 10.944 -9.631 9.984 1.00 97.69 82 THR A N 1
ATOM 637 C CA . THR A 1 82 ? 12.257 -9.879 10.594 1.00 97.69 82 THR A CA 1
ATOM 638 C C . THR A 1 82 ? 12.768 -8.675 11.384 1.00 97.69 82 THR A C 1
ATOM 640 O O . THR A 1 82 ? 13.296 -8.837 12.477 1.00 97.69 82 THR A O 1
ATOM 643 N N . LEU A 1 83 ? 12.616 -7.450 10.874 1.00 97.94 83 LEU A N 1
ATOM 644 C CA . LEU A 1 83 ? 13.097 -6.257 11.577 1.00 97.94 83 LEU A CA 1
ATOM 645 C C . LEU A 1 83 ? 12.259 -5.935 12.820 1.00 97.94 83 LEU A C 1
ATOM 647 O O . LEU A 1 83 ? 12.802 -5.398 13.786 1.00 97.94 83 LEU A O 1
ATOM 651 N N . ALA A 1 84 ? 10.967 -6.272 12.831 1.00 96.81 84 ALA A N 1
ATOM 652 C CA . ALA A 1 84 ? 10.127 -6.099 14.015 1.00 96.81 84 ALA A CA 1
ATOM 653 C C . ALA A 1 84 ? 10.620 -6.941 15.207 1.00 96.81 84 ALA A C 1
ATOM 655 O O . ALA A 1 84 ? 10.499 -6.505 16.346 1.00 96.81 84 ALA A O 1
ATOM 656 N N . GLU A 1 85 ? 11.237 -8.101 14.957 1.00 96.12 85 GLU A N 1
ATOM 657 C CA . GLU A 1 85 ? 11.838 -8.951 15.999 1.00 96.12 85 GLU A CA 1
ATOM 658 C C . GLU A 1 85 ? 13.156 -8.386 16.557 1.00 96.12 85 GLU A C 1
ATOM 660 O O . GLU A 1 85 ? 13.566 -8.731 17.664 1.00 96.12 85 GLU A O 1
ATOM 665 N N . LEU A 1 86 ? 13.834 -7.521 15.797 1.00 97.25 86 LEU A N 1
ATOM 666 C CA . LEU A 1 86 ? 15.178 -7.020 16.110 1.00 97.25 86 LEU A CA 1
ATOM 667 C C . LEU A 1 86 ? 15.192 -5.595 16.669 1.00 97.25 86 LEU A C 1
ATOM 669 O O . LEU A 1 86 ? 16.251 -5.092 17.047 1.00 97.25 86 LEU A O 1
ATOM 673 N N . THR A 1 87 ? 14.048 -4.916 16.689 1.00 97.12 87 THR A N 1
ATOM 674 C CA . THR A 1 87 ? 13.949 -3.494 17.034 1.00 97.12 87 THR A CA 1
ATOM 675 C C . THR A 1 87 ? 12.973 -3.263 18.190 1.00 97.12 87 THR A C 1
ATOM 677 O O . THR A 1 87 ? 12.102 -4.097 18.441 1.00 97.12 87 THR A O 1
ATOM 680 N N . PRO A 1 88 ? 13.087 -2.140 18.927 1.00 97.56 88 PRO A N 1
ATOM 681 C CA . PRO A 1 88 ? 12.111 -1.797 19.956 1.00 97.56 88 PRO A CA 1
ATOM 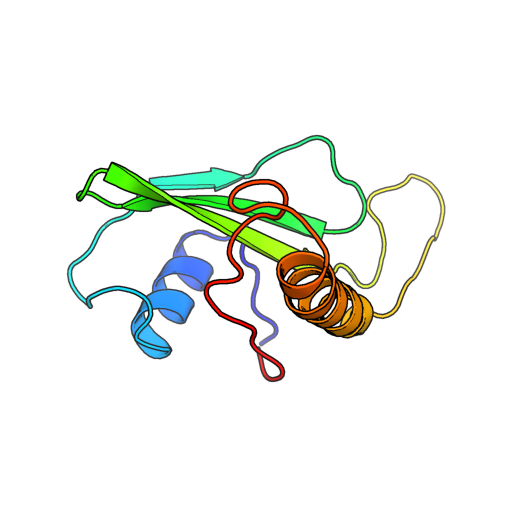682 C C . PRO A 1 88 ? 10.681 -1.693 19.392 1.00 97.56 88 PRO A C 1
ATOM 684 O O . PRO A 1 88 ? 10.514 -1.255 18.246 1.00 97.56 88 PRO A O 1
ATOM 687 N N . PRO A 1 89 ? 9.642 -2.003 20.192 1.00 95.19 89 PRO A N 1
ATOM 688 C CA . PRO A 1 89 ? 8.251 -1.869 19.770 1.00 95.19 89 PRO A CA 1
ATOM 689 C C . PRO A 1 89 ? 7.935 -0.481 19.199 1.00 95.19 89 PRO A C 1
ATOM 691 O O . PRO A 1 89 ? 8.338 0.537 19.756 1.00 95.19 89 PRO A O 1
ATOM 694 N N . GLY A 1 90 ? 7.206 -0.448 18.081 1.00 94.62 90 GLY A N 1
ATOM 695 C CA . GLY A 1 90 ? 6.836 0.788 17.381 1.00 94.62 90 GLY A CA 1
ATOM 696 C C . GLY A 1 90 ? 7.882 1.324 16.396 1.00 94.62 90 GLY A C 1
ATOM 697 O O . GLY A 1 90 ? 7.593 2.286 15.692 1.00 94.62 90 GLY A O 1
ATOM 698 N N . THR A 1 91 ? 9.063 0.702 16.293 1.00 97.44 91 THR A N 1
ATOM 699 C CA . THR A 1 91 ? 10.086 1.094 15.300 1.00 97.44 91 THR A CA 1
ATOM 700 C C . THR A 1 91 ? 9.677 0.717 13.876 1.00 97.44 91 THR A C 1
ATOM 702 O O . THR A 1 91 ? 9.895 1.479 12.936 1.00 97.44 91 THR A O 1
ATOM 705 N N . ILE A 1 92 ? 9.095 -0.473 13.715 1.00 97.88 92 ILE A N 1
ATOM 706 C CA . ILE A 1 92 ? 8.678 -1.026 12.426 1.00 97.88 92 ILE A CA 1
ATOM 707 C C . ILE A 1 92 ? 7.147 -0.991 12.340 1.00 97.88 92 ILE A C 1
ATOM 709 O O . ILE A 1 92 ? 6.487 -1.390 13.303 1.00 97.88 92 ILE A O 1
ATOM 713 N N . PRO A 1 93 ? 6.562 -0.540 11.214 1.00 95.75 93 PRO A N 1
ATOM 714 C CA . PRO A 1 93 ? 5.122 -0.621 11.002 1.00 95.75 93 PRO A CA 1
ATOM 715 C C . PRO A 1 93 ? 4.626 -2.067 11.095 1.00 95.75 93 PRO A C 1
ATOM 717 O O . PRO A 1 93 ? 5.250 -2.979 10.549 1.00 95.75 93 PRO A O 1
ATOM 720 N N . ALA A 1 94 ? 3.483 -2.275 11.748 1.00 95.00 94 ALA A N 1
ATOM 721 C CA . ALA A 1 94 ? 2.861 -3.591 11.804 1.00 95.00 94 ALA A CA 1
ATOM 722 C C . ALA A 1 94 ? 2.427 -4.039 10.397 1.00 95.00 94 ALA A C 1
ATOM 724 O O . ALA A 1 94 ? 1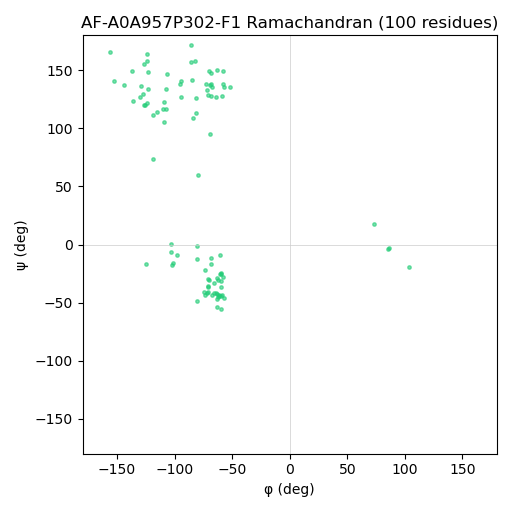.705 -3.324 9.701 1.00 95.00 94 ALA A O 1
ATOM 725 N N . LEU A 1 95 ? 2.853 -5.235 9.986 1.00 97.38 95 LEU A N 1
ATOM 726 C CA . LEU A 1 95 ? 2.369 -5.871 8.764 1.00 97.38 95 LEU A CA 1
ATOM 727 C C . LEU A 1 95 ? 1.026 -6.551 9.054 1.00 97.38 95 LEU A C 1
ATOM 729 O O . LEU A 1 95 ? 0.981 -7.527 9.799 1.00 97.38 95 LEU A O 1
ATOM 733 N N . LEU A 1 96 ? -0.051 -6.042 8.456 1.00 97.00 96 LEU A N 1
ATOM 734 C CA . LEU A 1 96 ? -1.408 -6.547 8.694 1.00 97.00 96 LEU A CA 1
ATOM 735 C C . LEU A 1 96 ? -1.707 -7.816 7.891 1.00 97.00 96 LEU A C 1
ATOM 737 O O . LEU A 1 96 ? -2.192 -8.801 8.439 1.00 97.00 96 LEU A O 1
ATOM 741 N N . PHE A 1 97 ? -1.403 -7.798 6.595 1.00 97.62 97 PHE A N 1
ATOM 742 C CA . PHE A 1 97 ? -1.562 -8.942 5.706 1.00 97.62 97 PHE A CA 1
ATOM 743 C C . PHE A 1 97 ? -0.627 -8.832 4.498 1.00 97.62 97 PHE A C 1
ATOM 745 O O . PHE A 1 97 ? -0.046 -7.783 4.219 1.00 97.62 97 PHE A O 1
ATOM 752 N N . GLU A 1 98 ? -0.482 -9.947 3.790 1.00 98.00 98 GLU A N 1
ATOM 753 C CA . GLU A 1 98 ? 0.286 -10.087 2.558 1.00 98.00 98 GLU A CA 1
ATOM 754 C C . GLU A 1 98 ? -0.457 -11.072 1.648 1.00 98.00 98 GLU A C 1
ATOM 756 O O . GLU A 1 98 ? -0.908 -12.110 2.129 1.00 98.00 98 GLU A O 1
ATOM 761 N N . ASP A 1 99 ? -0.550 -10.773 0.351 1.00 96.44 99 ASP A N 1
ATOM 762 C CA . ASP A 1 99 ? -1.180 -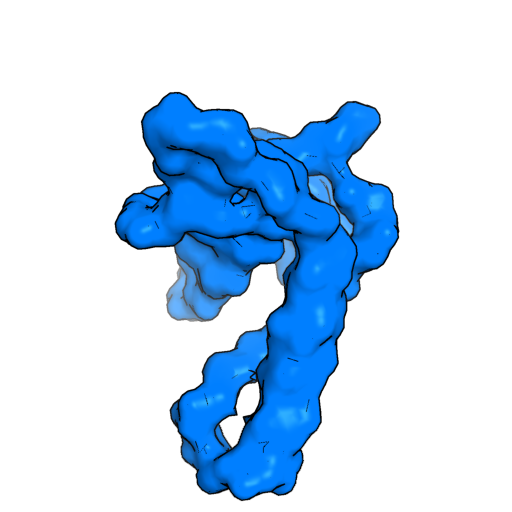11.645 -0.645 1.00 96.44 99 ASP A CA 1
ATOM 763 C C . ASP A 1 99 ? -0.193 -11.978 -1.775 1.00 96.44 99 ASP A C 1
ATOM 765 O O . ASP A 1 99 ? 0.506 -11.103 -2.285 1.00 96.44 99 ASP A O 1
ATOM 769 N N . HIS A 1 100 ? -0.129 -13.260 -2.138 1.00 94.62 100 HIS A N 1
ATOM 770 C CA . HIS A 1 100 ? 0.737 -13.837 -3.176 1.00 94.62 100 HIS A CA 1
ATOM 771 C C . HIS A 1 100 ? -0.019 -14.155 -4.477 1.00 94.62 100 HIS A C 1
ATOM 773 O O . HIS A 1 100 ? 0.578 -14.692 -5.410 1.00 94.62 100 HIS A O 1
ATOM 779 N N . THR A 1 101 ? -1.324 -13.881 -4.533 1.00 88.06 101 THR A N 1
ATOM 780 C CA . THR A 1 101 ? -2.234 -14.417 -5.557 1.00 88.06 101 THR A CA 1
ATOM 781 C C . THR A 1 101 ? -3.037 -13.375 -6.344 1.00 88.06 101 THR A C 1
ATOM 783 O O . THR A 1 101 ? -3.539 -13.720 -7.416 1.00 88.06 101 THR A O 1
ATOM 786 N N . ALA A 1 102 ? -3.144 -12.133 -5.854 1.00 78.56 102 ALA A N 1
ATOM 787 C CA . ALA A 1 102 ? -3.884 -11.034 -6.495 1.00 78.56 102 ALA A CA 1
ATOM 788 C C . ALA A 1 102 ? -3.283 -10.474 -7.801 1.00 78.56 102 ALA A C 1
ATOM 790 O O . ALA A 1 102 ? -2.041 -10.475 -7.968 1.00 78.56 102 ALA A O 1
#

Foldseek 3Di:
DDQDCVPVVSVLVVCCVVPVDDPPWDWDWDFDDDFFFWGWIWTATPVRDIDIDTFGDQATNDPDGDGDDRCCVVVVVVCLVVVCVVDPPPPGDDDPDDDPDD